Protein AF-A0ABD0QDH4-F1 (afdb_monomer)

Radius of gyration: 13.19 Å; Cα contacts (8 Å, |Δi|>4): 68; chains: 1; bounding box: 29×23×31 Å

Organism: Cirrhinus mrigala (NCBI:txid683832)

Foldseek 3Di:
DDDDDDDPDPADDDPDDDDDDDDDDPDQWDWPDKDAHPQRWIWTWIRHRNDTDIDTDNHDD

Secondary structure (DSSP, 8-state):
-------SSS----S----------S-SSEEEEEEE-TTS-EEEEEEETTEEEEEEE----

Sequence (61 aa):
SSLLYRFNQKSMSTVKDVISLRFKSRQAEGVLLHGEGQRGDYITLELHRGRLALHLNLGEL

Mean predicted aligned error: 4.34 Å

Structure (mmCIF, N/CA/C/O backbone):
data_AF-A0ABD0QDH4-F1
#
_entry.id   AF-A0ABD0QDH4-F1
#
loop_
_atom_site.group_PDB
_atom_site.id
_atom_site.type_symbol
_atom_site.label_atom_id
_atom_site.label_alt_id
_atom_site.label_comp_id
_atom_site.label_asym_id
_atom_site.label_entity_id
_atom_site.label_seq_id
_atom_site.pdbx_PDB_ins_code
_atom_site.Cartn_x
_atom_site.Cartn_y
_atom_site.Cartn_z
_atom_site.occupancy
_atom_site.B_iso_or_equiv
_atom_site.auth_seq_id
_atom_site.auth_comp_id
_atom_site.auth_asym_id
_atom_site.auth_atom_id
_atom_site.pdbx_PDB_model_num
ATOM 1 N N . SER A 1 1 ? -12.565 8.111 -2.073 1.00 81.19 1 SER A N 1
ATOM 2 C CA . SER A 1 1 ? -11.748 9.045 -2.876 1.00 81.19 1 SER A CA 1
ATOM 3 C C . SER A 1 1 ? -10.334 8.494 -2.962 1.00 81.19 1 SER A C 1
ATOM 5 O O . SER A 1 1 ? -9.961 7.714 -2.095 1.00 81.19 1 SER A O 1
ATOM 7 N N . SER A 1 2 ? -9.568 8.852 -3.993 1.00 92.00 2 SER A N 1
ATOM 8 C CA . SER A 1 2 ? -8.189 8.388 -4.200 1.00 92.00 2 SER A CA 1
ATOM 9 C C . SER A 1 2 ? -7.284 9.561 -4.569 1.00 92.00 2 SER A C 1
ATOM 11 O O . SER A 1 2 ? -7.725 10.506 -5.223 1.00 92.00 2 SER A O 1
ATOM 13 N N . LEU A 1 3 ? -6.018 9.491 -4.157 1.00 94.88 3 LEU A N 1
ATOM 14 C CA . LEU A 1 3 ? -4.960 10.359 -4.664 1.00 94.88 3 LEU A CA 1
ATOM 15 C C . LEU A 1 3 ? -4.219 9.591 -5.757 1.00 94.88 3 LEU A C 1
ATOM 17 O O . LEU A 1 3 ? -3.645 8.542 -5.484 1.00 94.88 3 LEU A O 1
ATOM 21 N N . LEU A 1 4 ? -4.262 10.099 -6.985 1.00 94.50 4 LEU A N 1
ATOM 22 C CA . LEU A 1 4 ? -3.591 9.479 -8.122 1.00 94.50 4 LEU A CA 1
ATOM 23 C C . LEU A 1 4 ? -2.289 10.220 -8.402 1.00 94.50 4 LEU A C 1
ATOM 25 O O . LEU A 1 4 ? -2.283 11.441 -8.555 1.00 94.50 4 LEU A O 1
ATOM 29 N N . TYR A 1 5 ? -1.198 9.469 -8.487 1.00 90.81 5 TYR A N 1
ATOM 30 C CA . TYR A 1 5 ? 0.104 9.989 -8.867 1.00 90.81 5 TYR A CA 1
ATOM 31 C C . TYR A 1 5 ? 0.676 9.142 -9.997 1.00 90.81 5 TYR A C 1
ATOM 33 O O . TYR A 1 5 ? 0.643 7.916 -9.943 1.00 90.81 5 TYR A O 1
ATOM 41 N N . ARG A 1 6 ? 1.201 9.810 -11.023 1.00 88.31 6 ARG A N 1
ATOM 42 C CA . ARG A 1 6 ? 1.869 9.172 -12.154 1.00 88.31 6 ARG A CA 1
ATOM 43 C C . ARG A 1 6 ? 3.250 9.785 -12.303 1.00 88.31 6 ARG A C 1
ATOM 45 O O . ARG A 1 6 ? 3.368 10.996 -12.484 1.00 88.31 6 ARG A O 1
ATOM 52 N N . PHE A 1 7 ? 4.278 8.947 -12.248 1.00 83.69 7 PHE A N 1
ATOM 53 C CA . PHE A 1 7 ? 5.650 9.377 -12.487 1.00 83.69 7 PHE A CA 1
ATOM 54 C C . PHE A 1 7 ? 5.795 9.941 -13.908 1.00 83.69 7 PHE A C 1
ATOM 56 O O . PHE A 1 7 ? 5.222 9.418 -14.862 1.00 83.69 7 PHE A O 1
ATOM 63 N N . ASN A 1 8 ? 6.577 11.013 -14.056 1.00 81.25 8 ASN A N 1
ATOM 64 C CA . ASN A 1 8 ? 6.841 11.642 -15.357 1.00 81.25 8 ASN A CA 1
ATOM 65 C C . ASN A 1 8 ? 7.989 10.957 -16.136 1.00 81.25 8 ASN A C 1
ATOM 67 O O . ASN A 1 8 ? 8.372 11.395 -17.217 1.00 81.25 8 ASN A O 1
ATOM 71 N N . GLN A 1 9 ? 8.580 9.892 -15.588 1.00 75.94 9 GLN A N 1
ATOM 72 C CA . GLN A 1 9 ? 9.632 9.124 -16.254 1.00 75.94 9 GLN A CA 1
ATOM 73 C C . GLN A 1 9 ? 9.026 7.940 -17.010 1.00 75.94 9 GLN A C 1
ATOM 75 O O . GLN A 1 9 ? 8.199 7.209 -16.475 1.00 75.94 9 GLN A O 1
ATOM 80 N N . LYS A 1 10 ? 9.442 7.769 -18.273 1.00 65.69 10 LYS A N 1
ATOM 81 C CA . LYS A 1 10 ? 8.862 6.797 -19.214 1.00 65.69 10 LYS A CA 1
ATOM 82 C C . LYS A 1 10 ? 9.040 5.333 -18.817 1.00 65.69 10 LYS A C 1
ATOM 84 O O . LYS A 1 10 ? 8.290 4.524 -19.335 1.00 65.69 10 LYS A O 1
ATOM 89 N N . SER A 1 11 ? 10.020 5.007 -17.980 1.00 66.38 11 SER A N 1
ATOM 90 C CA . SER A 1 11 ? 10.255 3.672 -17.428 1.00 66.38 11 SER A CA 1
ATOM 91 C C . SER A 1 11 ? 11.117 3.837 -16.181 1.00 66.38 11 SER A C 1
ATOM 93 O O . SER A 1 11 ? 12.117 4.558 -16.218 1.00 66.38 11 SER A O 1
ATOM 95 N N . MET A 1 12 ? 10.700 3.237 -15.070 1.00 70.38 12 MET A N 1
ATOM 96 C CA . MET A 1 12 ? 11.449 3.230 -13.820 1.00 70.38 12 MET A CA 1
ATOM 97 C C . MET A 1 12 ? 11.609 1.772 -13.404 1.00 70.38 12 MET A C 1
ATOM 99 O O . MET A 1 12 ? 10.620 1.089 -13.167 1.00 70.38 12 MET A O 1
ATOM 103 N N . SER A 1 13 ? 12.851 1.298 -13.353 1.00 76.88 13 SER A N 1
ATOM 104 C CA . SER A 1 13 ? 13.205 0.013 -12.757 1.00 76.88 13 SER A CA 1
ATOM 105 C C . SER A 1 13 ? 14.021 0.297 -11.505 1.00 76.88 13 SER A C 1
ATOM 107 O O . SER A 1 13 ? 15.121 0.852 -11.594 1.00 76.88 13 SER A O 1
ATOM 109 N N . THR A 1 14 ? 13.487 -0.043 -10.342 1.00 80.62 14 THR A N 1
ATOM 110 C CA . THR A 1 14 ? 14.184 0.110 -9.068 1.00 80.62 14 THR A CA 1
ATOM 111 C C . THR A 1 14 ? 14.711 -1.247 -8.609 1.00 80.62 14 THR A C 1
ATOM 113 O O . THR A 1 14 ? 14.106 -2.290 -8.832 1.00 80.62 14 THR A O 1
ATOM 116 N N . VAL A 1 15 ? 15.884 -1.248 -7.972 1.00 85.31 15 VAL A N 1
ATOM 117 C CA . VAL A 1 15 ? 16.398 -2.439 -7.267 1.00 85.31 15 VAL A CA 1
ATOM 118 C C . VAL A 1 15 ? 15.774 -2.538 -5.870 1.00 85.31 15 VAL A C 1
ATOM 120 O O . VAL A 1 15 ? 15.710 -3.609 -5.272 1.00 85.31 15 VAL A O 1
ATOM 123 N N . LYS A 1 16 ? 15.336 -1.399 -5.327 1.00 87.12 16 LYS A N 1
ATOM 124 C CA . LYS A 1 16 ? 14.751 -1.276 -3.999 1.00 87.12 16 LYS A CA 1
ATOM 125 C C . LYS A 1 16 ? 13.806 -0.086 -3.953 1.00 87.12 16 LYS A C 1
ATOM 127 O O . LYS A 1 16 ? 14.217 1.028 -4.271 1.00 87.12 16 LYS A O 1
ATOM 132 N N . ASP A 1 17 ? 12.626 -0.322 -3.398 1.00 86.06 17 ASP A N 1
ATOM 133 C CA . ASP A 1 17 ? 11.674 0.717 -3.028 1.00 86.06 17 ASP A CA 1
ATOM 134 C C . ASP A 1 17 ? 11.571 0.843 -1.506 1.00 86.06 17 ASP A C 1
ATOM 136 O O . ASP A 1 17 ? 11.737 -0.125 -0.758 1.00 86.06 17 ASP A O 1
ATOM 140 N N . VAL A 1 18 ? 11.301 2.060 -1.032 1.00 91.31 18 VAL A N 1
ATOM 141 C CA . VAL A 1 18 ? 11.013 2.338 0.379 1.00 91.31 18 VAL A CA 1
ATOM 142 C C . VAL A 1 18 ? 9.717 3.122 0.457 1.00 91.31 18 VAL A C 1
ATOM 144 O O . VAL A 1 18 ? 9.623 4.238 -0.049 1.00 91.31 18 VAL A O 1
ATOM 147 N N . ILE A 1 19 ? 8.723 2.539 1.123 1.00 91.06 19 ILE A N 1
ATOM 148 C CA . ILE A 1 19 ? 7.396 3.127 1.285 1.00 91.06 19 ILE A CA 1
ATOM 149 C C . ILE A 1 19 ? 7.108 3.250 2.777 1.00 91.06 19 ILE A C 1
ATOM 151 O O . ILE A 1 19 ? 7.119 2.262 3.509 1.00 91.06 19 ILE A O 1
ATOM 155 N N . SER A 1 20 ? 6.810 4.473 3.206 1.00 95.12 20 SER A N 1
ATOM 156 C CA . SER A 1 20 ? 6.458 4.797 4.586 1.00 95.12 20 SER A CA 1
ATOM 157 C C . SER A 1 20 ? 5.136 5.547 4.601 1.00 95.12 20 SER A C 1
ATOM 159 O O . SER A 1 20 ? 4.996 6.578 3.948 1.00 95.12 20 SER A O 1
ATOM 161 N N . LEU A 1 21 ? 4.170 5.052 5.371 1.00 94.38 21 LEU A N 1
ATOM 162 C CA . LEU A 1 21 ? 2.874 5.698 5.541 1.00 94.38 21 LEU A CA 1
ATOM 163 C C . LEU A 1 21 ? 2.364 5.534 6.969 1.00 94.38 21 LEU A C 1
ATOM 165 O O . LEU A 1 21 ? 2.688 4.575 7.668 1.00 94.38 21 LEU A O 1
ATOM 169 N N . ARG A 1 22 ? 1.537 6.485 7.395 1.00 96.38 22 ARG A N 1
ATOM 170 C CA . ARG A 1 22 ? 0.791 6.432 8.651 1.00 96.38 22 ARG A CA 1
ATOM 171 C C . ARG A 1 22 ? -0.684 6.536 8.310 1.00 96.38 22 ARG A C 1
ATOM 173 O O . ARG A 1 22 ? -1.094 7.505 7.680 1.00 96.38 22 ARG A O 1
ATOM 180 N N . PHE A 1 23 ? -1.475 5.568 8.750 1.00 95.25 23 PHE A N 1
ATOM 181 C CA . PHE A 1 23 ? -2.918 5.567 8.538 1.00 95.25 23 PHE A CA 1
ATOM 182 C C . PHE A 1 23 ? -3.655 5.258 9.842 1.00 95.25 23 PHE A C 1
ATOM 184 O O . PHE A 1 23 ? -3.098 4.700 10.786 1.00 95.25 23 PHE A O 1
ATOM 191 N N . LYS A 1 24 ? -4.929 5.643 9.885 1.00 96.62 24 LYS A N 1
ATOM 192 C CA . LYS A 1 24 ? -5.877 5.281 10.938 1.00 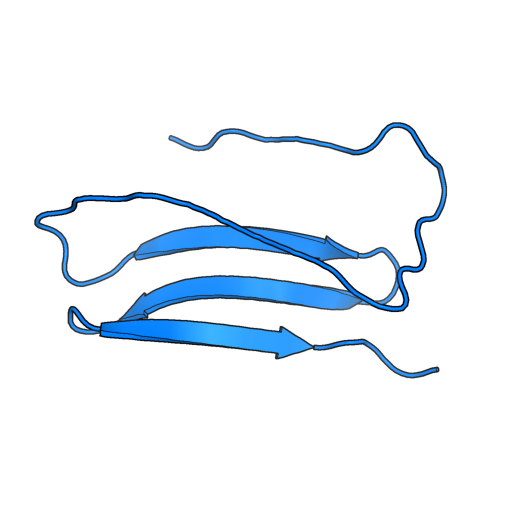96.62 24 LYS A CA 1
ATOM 193 C C . LYS A 1 24 ? -7.241 5.121 10.284 1.00 96.62 24 LYS A C 1
ATOM 195 O O . LYS A 1 24 ? -7.703 6.038 9.614 1.00 96.62 24 LYS A O 1
ATOM 200 N N . SER A 1 25 ? -7.878 3.975 10.485 1.00 95.94 25 SER A N 1
ATOM 201 C CA . SER A 1 25 ? -9.204 3.684 9.941 1.00 95.94 25 SER A CA 1
ATOM 202 C C . SER A 1 25 ? -10.060 2.977 10.985 1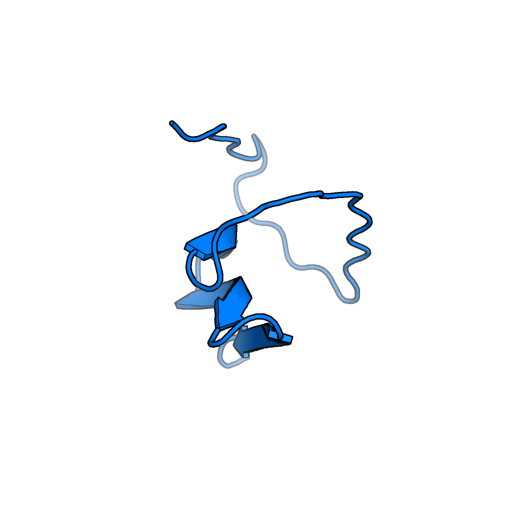.00 95.94 25 SER A C 1
ATOM 204 O O . SER A 1 25 ? -9.538 2.329 11.890 1.00 95.94 25 SER A O 1
ATOM 206 N N . ARG A 1 26 ? -11.383 3.122 10.865 1.00 97.25 26 ARG A N 1
ATOM 207 C CA . ARG A 1 26 ? -12.362 2.278 11.573 1.00 97.2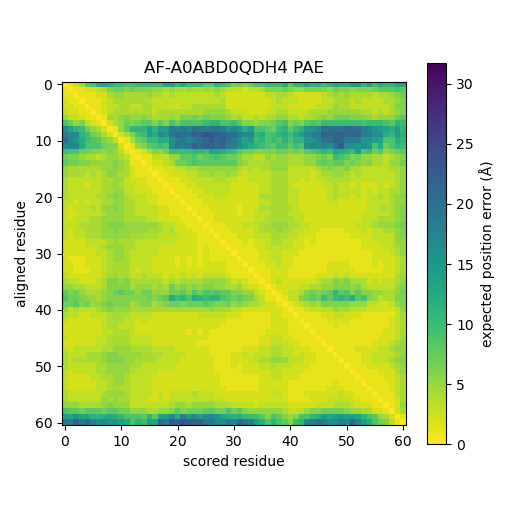5 26 A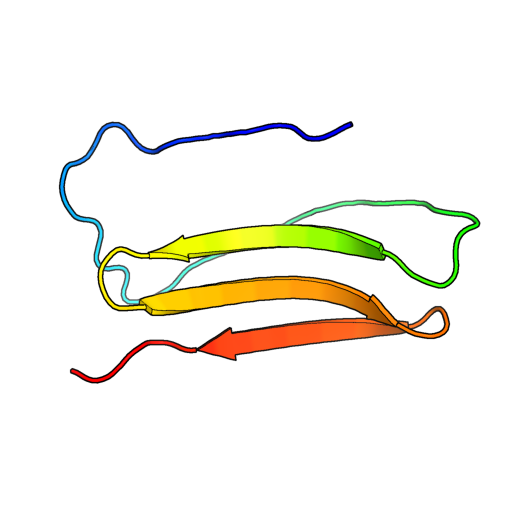RG A CA 1
ATOM 208 C C . ARG A 1 26 ? -12.847 1.119 10.697 1.00 97.25 26 ARG A C 1
ATOM 210 O O . ARG A 1 26 ? -13.562 0.258 11.192 1.00 97.25 26 ARG A O 1
ATOM 217 N N . GLN A 1 27 ? -12.504 1.126 9.409 1.00 97.94 27 GLN A N 1
ATOM 218 C CA . GLN A 1 27 ? -12.874 0.074 8.469 1.00 97.94 27 GLN A CA 1
ATOM 219 C C . GLN A 1 27 ? -11.906 -1.103 8.594 1.00 97.94 27 GLN A C 1
ATOM 221 O O . GLN A 1 27 ? -10.708 -0.906 8.790 1.00 97.94 27 GLN A O 1
ATOM 226 N N . ALA A 1 28 ? -12.444 -2.318 8.491 1.00 97.94 28 ALA A N 1
ATOM 227 C CA . ALA A 1 28 ? -11.666 -3.555 8.508 1.00 97.94 28 ALA A CA 1
ATOM 228 C C . ALA A 1 28 ? -11.138 -3.945 7.117 1.00 97.94 28 ALA A C 1
ATOM 230 O O . ALA A 1 28 ? -10.226 -4.762 7.034 1.00 97.94 28 ALA A O 1
ATOM 231 N N . GLU A 1 29 ? -11.702 -3.351 6.066 1.00 98.38 29 GLU A N 1
ATOM 232 C CA . GLU A 1 29 ? -11.405 -3.632 4.665 1.00 98.38 29 GLU A CA 1
ATOM 233 C C . GLU A 1 29 ? -11.022 -2.335 3.947 1.00 98.38 29 GLU A C 1
ATOM 235 O O . GLU A 1 29 ? -11.574 -1.273 4.260 1.00 98.38 29 GLU A O 1
ATOM 240 N N . GLY A 1 30 ? -10.117 -2.419 2.972 1.00 97.44 30 GLY A N 1
ATOM 241 C CA . GLY A 1 30 ? -9.869 -1.342 2.014 1.00 97.44 30 GLY A CA 1
ATOM 242 C C . GLY A 1 30 ? -8.407 -1.174 1.608 1.00 97.44 30 GLY A C 1
ATOM 243 O O . GLY A 1 30 ? -7.490 -1.409 2.392 1.00 97.44 30 GLY A O 1
ATOM 244 N N . VAL A 1 31 ? -8.197 -0.702 0.380 1.00 97.56 31 VAL A N 1
ATOM 245 C CA . VAL A 1 31 ? -6.865 -0.428 -0.176 1.00 97.56 31 VAL A CA 1
ATOM 246 C C . VAL A 1 31 ? -6.310 0.882 0.385 1.00 97.56 31 VAL A C 1
ATOM 248 O O . VAL A 1 31 ? -6.979 1.916 0.356 1.00 97.56 31 VAL A O 1
ATOM 251 N N . LEU A 1 32 ? -5.072 0.841 0.880 1.00 97.25 32 LEU A N 1
ATOM 252 C CA . LEU A 1 32 ? -4.339 2.007 1.385 1.00 97.25 32 LEU A CA 1
ATOM 253 C C . LEU A 1 32 ? -3.394 2.579 0.328 1.00 97.25 32 LEU A C 1
ATOM 255 O O . LEU A 1 32 ? -3.275 3.795 0.191 1.00 97.25 32 LEU A O 1
ATOM 259 N N . LEU A 1 33 ? -2.715 1.695 -0.400 1.00 96.94 33 LEU A N 1
ATOM 260 C CA . LEU A 1 33 ? -1.775 2.035 -1.457 1.00 96.94 33 LEU A CA 1
ATOM 261 C C . LEU A 1 33 ? -1.861 0.977 -2.546 1.00 96.94 33 LEU A C 1
ATOM 263 O O . LEU A 1 33 ? -1.863 -0.215 -2.250 1.00 96.94 33 LEU A O 1
ATOM 267 N N . HIS A 1 34 ? -1.866 1.428 -3.790 1.00 96.00 34 HIS A N 1
ATOM 268 C CA . HIS A 1 34 ? -1.727 0.569 -4.948 1.00 96.00 34 HIS A CA 1
ATOM 269 C C . HIS A 1 34 ? -0.819 1.255 -5.964 1.00 96.00 34 HIS A C 1
ATOM 271 O O . HIS A 1 34 ? -0.970 2.453 -6.219 1.00 96.00 34 HIS A O 1
ATOM 277 N N . GLY A 1 35 ? 0.138 0.508 -6.497 1.00 92.31 35 GLY A N 1
ATOM 278 C CA . GLY A 1 35 ? 1.021 0.944 -7.566 1.00 92.31 35 GLY A CA 1
ATOM 279 C C . GLY A 1 35 ? 1.146 -0.159 -8.602 1.00 92.31 35 GLY A C 1
ATOM 280 O O . GLY A 1 35 ? 1.361 -1.312 -8.238 1.00 92.31 35 GLY A O 1
ATOM 281 N N . GLU A 1 36 ? 1.030 0.218 -9.870 1.00 90.38 36 GLU A N 1
ATOM 282 C CA . GLU A 1 36 ? 1.261 -0.651 -11.022 1.00 90.38 36 GLU A CA 1
ATOM 283 C C . GLU A 1 36 ? 2.481 -0.134 -11.780 1.00 90.38 36 GLU A C 1
ATOM 285 O O . GLU A 1 36 ? 2.596 1.065 -12.065 1.00 90.38 36 GLU A O 1
ATOM 290 N N . GLY A 1 37 ? 3.397 -1.039 -12.091 1.00 84.56 37 GLY A N 1
ATOM 291 C CA . GLY A 1 37 ? 4.468 -0.803 -13.037 1.00 84.56 37 GLY A CA 1
ATOM 292 C C . GLY A 1 37 ? 4.049 -1.163 -14.461 1.00 84.56 37 GLY A C 1
ATOM 293 O O . GLY A 1 37 ? 2.934 -1.601 -14.746 1.00 84.56 37 GLY A O 1
ATOM 294 N N . GLN A 1 38 ? 4.953 -0.923 -15.407 1.00 80.50 38 GLN A N 1
ATOM 295 C CA . GLN A 1 38 ? 4.652 -1.067 -16.835 1.00 80.50 38 GLN A CA 1
ATOM 296 C C . GLN A 1 38 ? 4.650 -2.518 -17.317 1.00 80.50 38 GLN A C 1
ATOM 298 O O . GLN A 1 38 ? 4.162 -2.788 -18.414 1.00 80.50 38 GLN A O 1
ATOM 303 N N . ARG A 1 39 ? 5.223 -3.441 -16.539 1.00 81.81 39 ARG A N 1
ATOM 304 C CA . ARG A 1 39 ? 5.421 -4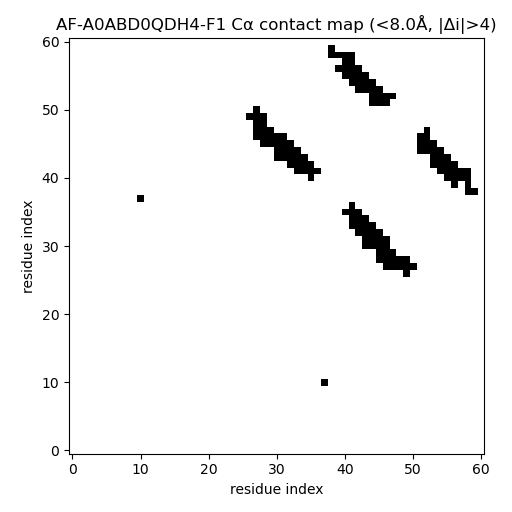.840 -16.937 1.00 81.81 39 ARG A CA 1
ATOM 305 C C . ARG A 1 39 ? 4.444 -5.785 -16.234 1.00 81.81 39 ARG A C 1
ATOM 307 O O . ARG A 1 39 ? 4.675 -6.989 -16.209 1.00 81.81 39 ARG A O 1
ATOM 314 N N . GLY A 1 40 ? 3.362 -5.246 -15.667 1.00 84.31 40 GLY A N 1
ATOM 315 C CA . GLY A 1 40 ? 2.419 -6.006 -14.841 1.00 84.31 40 GLY A CA 1
ATOM 316 C C . GLY A 1 40 ? 2.942 -6.297 -13.431 1.00 84.31 40 GLY A C 1
ATOM 317 O O . GLY A 1 40 ? 2.302 -7.028 -12.676 1.00 84.31 40 GLY A O 1
ATOM 318 N N . ASP A 1 41 ? 4.091 -5.723 -13.074 1.00 90.25 41 ASP A N 1
ATOM 319 C CA . ASP A 1 41 ? 4.561 -5.612 -11.704 1.00 90.25 41 ASP A CA 1
ATOM 320 C C . ASP A 1 41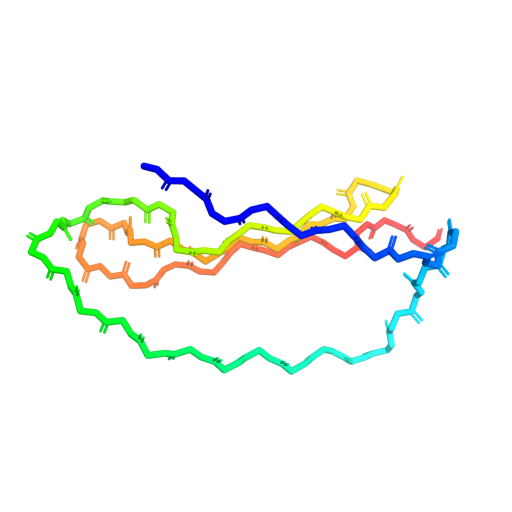 ? 3.622 -4.699 -10.906 1.00 90.25 41 ASP A C 1
ATOM 322 O O . ASP A 1 41 ? 3.076 -3.725 -11.426 1.00 90.25 41 ASP A O 1
ATOM 326 N N . TYR A 1 42 ? 3.383 -5.032 -9.642 1.00 93.62 42 TYR A N 1
ATOM 327 C CA . TYR A 1 42 ? 2.512 -4.246 -8.784 1.00 93.62 42 TYR A CA 1
ATOM 328 C C . TYR A 1 42 ? 2.863 -4.402 -7.311 1.00 93.62 42 TYR A C 1
ATOM 330 O O . TYR A 1 42 ? 3.434 -5.397 -6.856 1.00 93.62 42 TYR A O 1
ATOM 338 N N . ILE A 1 43 ? 2.404 -3.428 -6.540 1.00 95.31 43 ILE A N 1
ATOM 339 C CA . ILE A 1 43 ? 2.371 -3.474 -5.088 1.00 95.31 43 ILE A CA 1
ATOM 340 C C . ILE A 1 43 ? 1.008 -2.993 -4.601 1.00 95.31 43 ILE A C 1
ATOM 342 O O . ILE A 1 43 ? 0.505 -1.960 -5.038 1.00 95.31 43 ILE A O 1
ATOM 346 N N . THR A 1 44 ? 0.407 -3.732 -3.673 1.00 97.31 44 THR A N 1
ATOM 347 C CA . THR A 1 44 ? -0.821 -3.322 -2.983 1.00 97.31 44 THR A CA 1
ATOM 348 C C . THR A 1 44 ? -0.647 -3.503 -1.487 1.00 97.31 44 THR A C 1
ATOM 350 O O . THR A 1 44 ? -0.282 -4.585 -1.028 1.00 97.31 44 THR A O 1
ATOM 353 N N . LEU A 1 45 ? -0.933 -2.451 -0.725 1.00 97.88 45 LEU A N 1
ATOM 354 C CA . LEU A 1 45 ? -1.089 -2.514 0.722 1.00 97.88 45 LEU A CA 1
ATOM 355 C C . LEU A 1 45 ? -2.553 -2.254 1.061 1.00 97.88 45 LEU A C 1
ATOM 357 O O . LEU A 1 45 ? -3.093 -1.194 0.729 1.00 97.88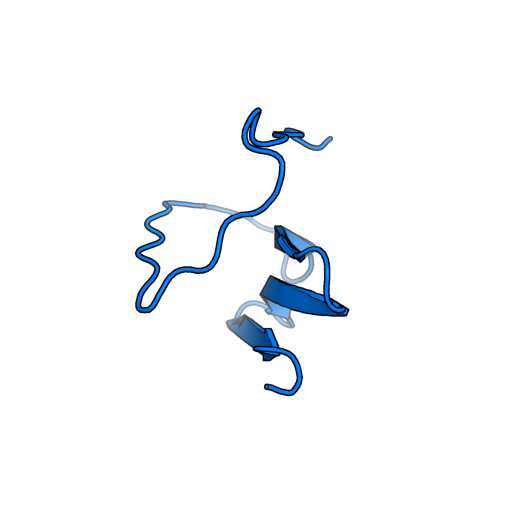 45 LEU A O 1
ATOM 361 N N . GLU A 1 46 ? -3.179 -3.190 1.759 1.00 98.00 46 GLU A N 1
ATOM 362 C CA . GLU A 1 46 ? -4.589 -3.103 2.123 1.00 98.00 46 GLU A CA 1
ATOM 363 C C . GLU A 1 46 ? -4.856 -3.540 3.563 1.00 98.00 46 GLU A C 1
ATOM 365 O O . GLU A 1 46 ? -4.034 -4.184 4.220 1.00 98.00 46 GLU A O 1
ATOM 370 N N . LEU A 1 47 ? -6.027 -3.152 4.058 1.00 98.38 47 LEU A N 1
ATOM 371 C CA . LEU A 1 47 ? -6.650 -3.765 5.214 1.00 98.38 47 LEU A CA 1
ATOM 372 C C . LEU A 1 47 ? -7.514 -4.925 4.735 1.00 98.38 47 LEU A C 1
ATOM 374 O O . LEU A 1 47 ? -8.406 -4.720 3.918 1.00 98.38 47 LEU A O 1
ATOM 378 N N . HIS A 1 48 ? -7.266 -6.105 5.293 1.00 98.00 48 HIS A N 1
ATOM 379 C CA . HIS A 1 48 ? -8.115 -7.277 5.144 1.00 98.00 48 HIS A CA 1
ATOM 380 C C . HIS A 1 48 ? -8.414 -7.845 6.533 1.00 98.00 48 HIS A C 1
ATOM 382 O O . HIS A 1 48 ? -7.518 -8.277 7.272 1.00 98.00 48 HIS A O 1
ATOM 388 N N . ARG A 1 49 ? -9.686 -7.807 6.933 1.00 97.44 49 ARG A N 1
ATOM 389 C CA . ARG A 1 49 ? -10.184 -8.200 8.262 1.00 97.44 49 ARG A CA 1
ATOM 390 C C . ARG A 1 49 ? -9.441 -7.515 9.411 1.00 97.44 49 ARG A C 1
ATOM 392 O O . ARG A 1 49 ? -9.075 -8.150 10.402 1.00 97.44 49 ARG A O 1
ATOM 399 N N . GLY A 1 50 ? -9.183 -6.217 9.259 1.00 97.25 50 GLY A N 1
ATOM 400 C CA . GLY A 1 50 ? -8.513 -5.377 10.256 1.00 97.25 50 GLY A CA 1
ATOM 401 C C . GLY A 1 50 ? -7.008 -5.621 10.387 1.00 97.25 50 GLY A C 1
ATOM 402 O O . GLY A 1 50 ? -6.386 -5.097 11.310 1.00 97.25 50 GLY A O 1
ATOM 403 N N . ARG A 1 51 ? -6.412 -6.405 9.484 1.00 96.94 51 ARG A N 1
ATOM 404 C CA . ARG A 1 51 ? -4.970 -6.654 9.420 1.00 96.94 51 ARG A CA 1
ATOM 405 C C . ARG A 1 51 ? -4.395 -6.062 8.147 1.00 96.94 51 ARG A C 1
ATOM 407 O O . ARG A 1 51 ? -5.071 -6.014 7.128 1.00 96.94 51 ARG A O 1
ATOM 414 N N . LEU A 1 52 ? -3.138 -5.642 8.217 1.00 97.25 52 LEU A N 1
ATOM 415 C CA . LEU A 1 52 ? -2.394 -5.212 7.041 1.00 97.25 52 LEU A CA 1
ATOM 416 C C . LEU A 1 52 ? -1.988 -6.427 6.209 1.00 97.25 52 LEU A C 1
ATOM 418 O O . LEU A 1 52 ? -1.374 -7.354 6.738 1.00 97.25 52 LEU A O 1
ATOM 422 N N . ALA A 1 53 ? -2.308 -6.388 4.921 1.00 97.50 53 ALA A N 1
ATOM 423 C CA . ALA A 1 53 ? -1.867 -7.349 3.924 1.00 97.50 53 ALA A CA 1
ATOM 424 C C . ALA A 1 53 ? -1.038 -6.631 2.852 1.00 97.50 53 ALA A C 1
ATOM 426 O O . ALA A 1 53 ? -1.428 -5.571 2.359 1.00 97.50 53 ALA A O 1
ATOM 427 N N . LEU A 1 54 ? 0.119 -7.209 2.522 1.00 97.06 54 LEU A N 1
ATOM 428 C CA . LEU A 1 54 ? 0.992 -6.751 1.445 1.00 97.06 54 LEU A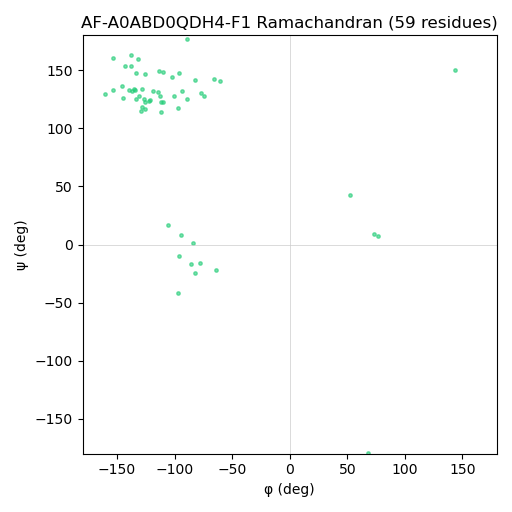 CA 1
ATOM 429 C C . LEU A 1 54 ? 0.947 -7.771 0.310 1.00 97.06 54 LEU A C 1
ATOM 431 O O . LEU A 1 54 ? 1.297 -8.934 0.505 1.00 97.06 54 LEU A O 1
ATOM 435 N N . HIS A 1 55 ? 0.573 -7.304 -0.874 1.00 96.56 55 HIS A N 1
ATOM 436 C CA . HIS A 1 55 ? 0.620 -8.063 -2.115 1.00 96.56 55 HIS A CA 1
ATOM 437 C C . HIS A 1 55 ? 1.679 -7.441 -3.015 1.00 96.56 55 HIS A C 1
ATOM 439 O O . HIS A 1 55 ? 1.660 -6.232 -3.244 1.00 96.56 55 HIS A O 1
ATOM 445 N N . LEU A 1 56 ? 2.597 -8.263 -3.511 1.00 94.56 56 LEU A N 1
ATOM 446 C CA . LEU A 1 56 ? 3.728 -7.819 -4.312 1.00 94.56 56 LEU A CA 1
ATOM 447 C C . LEU A 1 56 ? 3.920 -8.770 -5.489 1.00 94.56 56 LEU A C 1
ATOM 449 O O . LEU A 1 56 ? 3.963 -9.985 -5.303 1.00 94.56 56 LEU A O 1
ATOM 453 N N . ASN A 1 57 ? 4.080 -8.199 -6.674 1.00 92.94 57 ASN A N 1
ATOM 454 C CA . ASN A 1 57 ? 4.539 -8.884 -7.868 1.00 92.94 57 ASN A CA 1
ATOM 455 C C . ASN A 1 57 ? 5.617 -8.012 -8.513 1.00 92.94 57 ASN A C 1
ATOM 457 O O . ASN A 1 57 ? 5.378 -6.840 -8.777 1.00 92.94 57 ASN A O 1
ATOM 461 N N . LEU A 1 58 ? 6.801 -8.572 -8.746 1.00 89.81 58 LEU A N 1
ATOM 462 C CA . LEU A 1 58 ? 7.929 -7.843 -9.333 1.00 89.81 58 LEU A CA 1
ATOM 463 C C . LEU A 1 58 ? 8.022 -8.018 -10.858 1.00 89.81 58 LEU A C 1
ATOM 465 O O . LEU A 1 58 ? 9.002 -7.595 -11.466 1.00 89.81 58 LEU A O 1
ATOM 469 N N . GLY A 1 59 ? 7.009 -8.637 -11.471 1.00 84.38 59 GLY A N 1
ATOM 470 C CA . GLY A 1 59 ? 7.033 -9.050 -12.867 1.00 84.38 59 GLY A CA 1
ATOM 471 C C . GLY A 1 59 ? 8.038 -10.177 -13.115 1.00 84.38 59 GLY A C 1
ATOM 472 O O . GLY A 1 59 ? 8.718 -10.657 -12.205 1.00 84.38 59 GLY A O 1
ATOM 473 N N . GLU A 1 60 ? 8.132 -10.606 -14.369 1.00 73.44 60 GLU A N 1
ATOM 474 C CA . GLU A 1 60 ? 9.235 -11.450 -14.832 1.00 73.44 60 GLU A CA 1
ATOM 475 C C . GLU A 1 60 ? 10.321 -10.583 -15.481 1.00 73.44 60 GLU A C 1
ATOM 477 O O . GLU A 1 60 ? 10.025 -9.531 -16.060 1.00 73.44 60 GLU A O 1
ATOM 482 N N . LEU A 1 61 ? 11.577 -11.020 -15.346 1.00 61.62 61 LEU A N 1
ATOM 483 C CA . LEU A 1 61 ? 12.772 -10.331 -15.845 1.00 61.62 61 LEU A CA 1
ATOM 484 C C . LEU A 1 61 ? 12.786 -10.201 -17.366 1.00 61.62 61 LEU A C 1
ATOM 486 O O . LEU A 1 61 ? 12.473 -11.178 -18.071 1.00 61.62 61 LEU 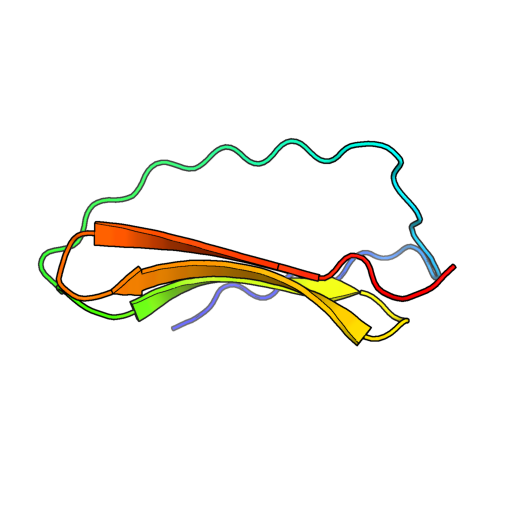A O 1
#

Nearest PDB structures (foldseek):
  2f5z-assembly5_I  TM=5.329E-01  e=2.923E+00  Homo sapiens
  4cvk-assembly1_A  TM=5.850E-01  e=5.778E+00  Pseudomonas aeruginosa PAO1
  4cvm-assembly1_A  TM=5.841E-01  e=8.914E+00  Pseudomonas aeruginosa PAO1
  2f5z-assembly3_E  TM=4.620E-01  e=6.540E+00  Homo sapiens

pLDDT: mean 90.05, std 9.1, range [61.62, 98.38]

InterPro domains:
  IPR001791 Laminin G domain [PF02210] (23-60)
  IPR001791 Laminin G domain [PS50025] (1-61)
  IPR001791 Laminin G domain [cd00110] (5-60)
  IPR013320 Concanavalin A-like lectin/glucanase domain superfamily [SSF49899] (2-59)

Solvent-accessible surface area (backbone atoms only — not comparable to full-atom values): 4342 Å² total; per-residue (Å²): 141,82,88,87,83,78,80,92,62,97,75,84,86,75,97,73,87,86,88,86,88,86,85,86,76,93,64,38,63,49,80,78,45,77,50,76,53,94,72,75,16,32,40,37,37,28,32,55,85,68,35,86,44,80,46,78,42,86,48,81,134